Protein AF-A0A7W0TAH2-F1 (afdb_monomer_lite)

Secondary structure (DSSP, 8-state):
--------------------------SS------------TTTHHHHHHHHTTS---TT----TTTHHHHHHHHHHHHHHHHHHHHHHHHHHHHHHHHHHHHHHHHHHHHHHHHHHHHHHHHHTT-HHHHHHHHHHHHHH-HHHIIIIITTSHHHHHHHHHS---

Structure (mmCIF, N/CA/C/O backbone):
data_AF-A0A7W0TAH2-F1
#
_entry.id   AF-A0A7W0TAH2-F1
#
loop_
_atom_site.group_PDB
_atom_site.id
_atom_site.type_symbol
_atom_site.label_atom_id
_atom_site.label_alt_id
_atom_site.label_comp_id
_atom_site.label_asym_id
_atom_site.label_entity_id
_atom_site.label_seq_id
_atom_site.pdbx_PDB_ins_code
_atom_site.Cartn_x
_atom_site.Cartn_y
_atom_site.Cartn_z
_atom_site.occupancy
_atom_site.B_iso_or_equiv
_atom_site.auth_seq_id
_atom_site.auth_comp_id
_atom_site.auth_asym_id
_atom_site.auth_atom_id
_atom_site.pdbx_PDB_model_num
ATOM 1 N N . MET A 1 1 ? 21.510 -37.192 -72.985 1.00 36.06 1 MET A N 1
ATOM 2 C CA . MET A 1 1 ? 21.650 -37.368 -71.525 1.00 36.06 1 MET A CA 1
ATOM 3 C C . MET A 1 1 ? 21.898 -35.997 -70.910 1.00 36.06 1 MET A C 1
ATOM 5 O O . MET A 1 1 ? 22.943 -35.418 -71.160 1.00 36.06 1 MET A O 1
ATOM 9 N N . ARG A 1 2 ? 20.899 -35.428 -70.225 1.00 38.38 2 ARG A N 1
ATOM 10 C CA . ARG A 1 2 ? 20.990 -34.162 -69.480 1.00 38.38 2 ARG A CA 1
ATOM 11 C C . ARG A 1 2 ? 20.699 -34.494 -68.019 1.00 38.38 2 ARG A C 1
ATOM 13 O O . ARG A 1 2 ? 19.570 -34.849 -67.709 1.00 38.38 2 ARG A O 1
ATOM 20 N N . VAL A 1 3 ? 21.711 -34.421 -67.165 1.00 42.78 3 VAL A N 1
ATOM 21 C CA . VAL A 1 3 ? 21.581 -34.455 -65.703 1.00 42.78 3 VAL A CA 1
ATOM 22 C C . VAL A 1 3 ? 22.603 -33.464 -65.164 1.00 42.78 3 VAL A C 1
ATOM 24 O O . VAL A 1 3 ? 23.759 -33.568 -65.551 1.00 42.78 3 VAL A O 1
ATOM 27 N N . LEU A 1 4 ? 22.136 -32.504 -64.362 1.00 42.22 4 LEU A N 1
ATOM 28 C CA . LEU A 1 4 ? 22.812 -31.666 -63.350 1.00 42.22 4 LEU A CA 1
ATOM 29 C C . LEU A 1 4 ? 21.744 -30.609 -62.974 1.00 42.22 4 LEU A C 1
ATOM 31 O O . LEU A 1 4 ? 21.508 -29.687 -63.745 1.00 42.22 4 LEU A O 1
ATOM 35 N N . ALA A 1 5 ? 20.825 -30.819 -62.026 1.00 41.97 5 ALA A N 1
ATOM 36 C CA . ALA A 1 5 ? 20.950 -31.115 -60.594 1.00 41.97 5 ALA A CA 1
ATOM 37 C C . ALA A 1 5 ? 21.605 -29.973 -59.788 1.00 41.97 5 ALA A C 1
ATOM 39 O O . ALA A 1 5 ? 22.814 -29.788 -59.863 1.00 41.97 5 ALA A O 1
ATOM 40 N N . SER A 1 6 ? 20.766 -29.317 -58.967 1.00 39.59 6 SER A N 1
ATOM 41 C CA . SER A 1 6 ? 21.091 -28.566 -57.736 1.00 39.59 6 SER A CA 1
ATOM 42 C C . SER A 1 6 ? 21.768 -27.191 -57.924 1.00 39.59 6 SER A C 1
ATOM 44 O O . SER A 1 6 ? 22.676 -27.042 -58.720 1.00 39.59 6 SER A O 1
ATOM 46 N N . ALA A 1 7 ? 21.388 -26.111 -57.238 1.00 37.97 7 ALA A N 1
ATOM 47 C CA . ALA A 1 7 ? 20.881 -26.024 -55.876 1.00 37.97 7 ALA A CA 1
ATOM 48 C C . ALA A 1 7 ? 19.839 -24.899 -55.714 1.00 37.97 7 ALA A C 1
ATOM 50 O O . ALA A 1 7 ? 20.091 -23.737 -56.028 1.00 37.97 7 ALA A O 1
ATOM 51 N N . LEU A 1 8 ? 18.681 -25.257 -55.156 1.00 38.66 8 LEU A N 1
ATOM 52 C CA . LEU A 1 8 ? 17.803 -24.330 -54.450 1.00 38.66 8 LEU 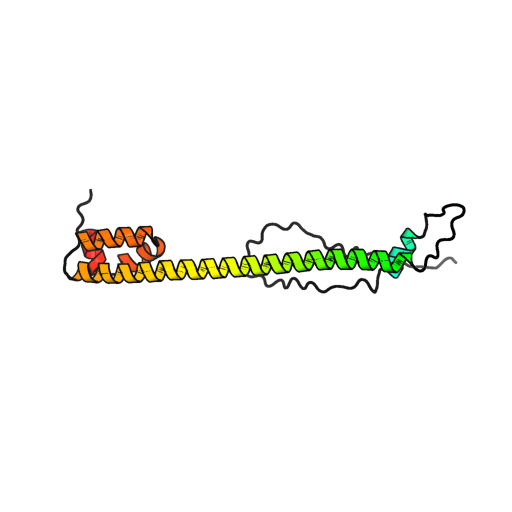A CA 1
ATOM 53 C C . LEU A 1 8 ? 18.524 -23.932 -53.155 1.00 38.66 8 LEU A C 1
ATOM 55 O O . LEU A 1 8 ? 18.552 -24.704 -52.199 1.00 38.66 8 LEU A O 1
ATOM 59 N N . ILE A 1 9 ? 19.126 -22.745 -53.122 1.00 46.72 9 ILE A N 1
ATOM 60 C CA . ILE A 1 9 ? 19.523 -22.122 -51.859 1.00 46.72 9 ILE A CA 1
ATOM 61 C C . ILE A 1 9 ? 18.254 -21.488 -51.303 1.00 46.72 9 ILE A C 1
ATOM 63 O O . ILE A 1 9 ? 17.830 -20.414 -51.728 1.00 46.72 9 ILE A O 1
ATOM 67 N N . ALA A 1 10 ? 17.606 -22.207 -50.390 1.00 40.47 10 ALA A N 1
ATOM 68 C CA . ALA A 1 10 ? 16.589 -21.635 -49.533 1.00 40.47 10 ALA A CA 1
ATOM 69 C C . ALA A 1 10 ? 17.275 -20.579 -48.659 1.00 40.47 10 ALA A C 1
ATOM 71 O O . ALA A 1 10 ? 17.893 -20.902 -47.647 1.00 40.47 10 ALA A O 1
ATOM 72 N N . VAL A 1 11 ? 17.199 -19.313 -49.075 1.00 44.00 11 VAL A N 1
ATOM 73 C CA . VAL A 1 11 ? 17.481 -18.177 -48.200 1.00 44.00 11 VAL A CA 1
ATOM 74 C C . VAL A 1 11 ? 16.353 -18.163 -47.178 1.00 44.00 11 VAL A C 1
ATOM 76 O O . VAL A 1 11 ? 15.308 -17.542 -47.373 1.00 44.00 11 VAL A O 1
ATOM 79 N N . MET A 1 12 ? 16.537 -18.932 -46.107 1.00 40.12 12 MET A N 1
ATOM 80 C CA . MET A 1 12 ? 15.822 -18.721 -44.862 1.00 40.12 12 MET A CA 1
ATOM 81 C C . MET A 1 12 ? 16.205 -17.317 -44.415 1.00 40.12 12 MET A C 1
ATOM 83 O O . MET A 1 12 ? 17.252 -17.096 -43.812 1.00 40.12 12 MET A O 1
ATOM 87 N N . LEU A 1 13 ? 15.363 -16.356 -44.783 1.00 42.31 13 LEU A N 1
ATOM 88 C CA . LEU A 1 13 ? 15.252 -15.075 -44.119 1.00 42.31 13 LEU A CA 1
ATOM 89 C C . LEU A 1 13 ? 15.096 -15.375 -42.627 1.00 42.31 13 LEU A C 1
ATOM 91 O O . LEU A 1 13 ? 13.985 -15.561 -42.135 1.00 42.31 13 LEU A O 1
ATOM 95 N N . GLY A 1 14 ? 16.217 -15.387 -41.907 1.00 41.47 14 GLY A N 1
ATOM 96 C CA . GLY A 1 14 ? 16.287 -15.142 -40.474 1.00 41.47 14 GLY A CA 1
ATOM 97 C C . GLY A 1 14 ? 15.889 -13.696 -40.211 1.00 41.47 14 GLY A C 1
ATOM 98 O O . GLY A 1 14 ? 16.644 -12.911 -39.647 1.00 41.47 14 GLY A O 1
ATOM 99 N N . GLY A 1 15 ? 14.707 -13.307 -40.693 1.00 39.03 15 GLY A N 1
ATOM 100 C CA . GLY A 1 15 ? 14.022 -12.156 -40.177 1.00 39.03 15 GLY A CA 1
ATOM 101 C C . GLY A 1 15 ? 13.831 -12.449 -38.705 1.00 39.03 15 GLY A C 1
ATOM 102 O O . GLY A 1 15 ? 13.175 -13.423 -38.341 1.00 39.03 15 GLY A O 1
ATOM 103 N N . CYS A 1 16 ? 14.384 -11.592 -37.854 1.00 42.59 16 CYS A N 1
ATOM 104 C CA . CYS A 1 16 ? 13.738 -11.311 -36.591 1.00 42.59 16 CYS A CA 1
ATOM 105 C C . CYS A 1 16 ? 12.301 -10.921 -36.941 1.00 42.59 16 CYS A C 1
ATOM 107 O O . CYS A 1 16 ? 12.010 -9.753 -37.210 1.00 42.59 16 CYS A O 1
ATOM 109 N N . SER A 1 17 ? 11.406 -11.906 -37.018 1.00 41.41 17 SER A N 1
ATOM 110 C CA . SER A 1 17 ? 9.985 -11.678 -36.931 1.00 41.41 17 SER A CA 1
ATOM 111 C C . SER A 1 17 ? 9.797 -11.041 -35.570 1.00 41.41 17 SER A C 1
ATOM 113 O O . SER A 1 17 ? 9.680 -11.710 -34.548 1.00 41.41 17 SER A O 1
ATOM 115 N N . VAL A 1 18 ? 9.786 -9.712 -35.571 1.00 47.06 18 VAL A N 1
ATOM 116 C CA . VAL A 1 18 ? 9.129 -8.899 -34.561 1.00 47.06 18 VAL A CA 1
ATOM 117 C C . VAL A 1 18 ? 7.635 -9.190 -34.733 1.00 47.06 18 VAL A C 1
ATOM 119 O O . VAL A 1 18 ? 6.868 -8.370 -35.227 1.00 47.06 18 VAL A O 1
ATOM 122 N N . LEU A 1 19 ? 7.234 -10.426 -34.419 1.00 36.53 19 LEU A N 1
ATOM 123 C CA . LEU A 1 19 ? 5.855 -10.767 -34.133 1.00 36.53 19 LEU A CA 1
ATOM 124 C C . LEU A 1 19 ? 5.453 -9.835 -32.997 1.00 36.53 19 LEU A C 1
ATOM 126 O O . LEU A 1 19 ? 6.155 -9.739 -31.992 1.00 36.53 19 LEU A O 1
ATOM 130 N N . GLY A 1 20 ? 4.401 -9.062 -33.264 1.00 37.53 20 GLY A N 1
ATOM 131 C CA . GLY A 1 20 ? 4.011 -7.867 -32.532 1.00 37.53 20 GLY A CA 1
ATOM 132 C C . GLY A 1 20 ? 4.304 -7.935 -31.040 1.00 37.53 20 GLY A C 1
ATOM 133 O O . GLY A 1 20 ? 3.785 -8.795 -30.331 1.00 37.53 20 GLY A O 1
ATOM 134 N N . VAL A 1 21 ? 5.093 -6.967 -30.573 1.00 39.75 21 VAL A N 1
ATOM 135 C CA . VAL A 1 21 ? 5.231 -6.648 -29.154 1.00 39.75 21 VAL A CA 1
ATOM 136 C C . VAL A 1 21 ? 3.869 -6.140 -28.683 1.00 39.75 21 VAL A C 1
ATOM 138 O O . VAL A 1 21 ? 3.594 -4.943 -28.648 1.00 39.75 21 VAL A O 1
ATOM 141 N N . ARG A 1 22 ? 2.966 -7.070 -28.369 1.00 39.16 22 ARG A N 1
ATOM 142 C CA . ARG A 1 22 ? 1.923 -6.816 -27.384 1.00 39.16 22 ARG A CA 1
ATOM 143 C C . ARG A 1 22 ? 2.642 -6.605 -26.053 1.00 39.16 22 ARG A C 1
ATOM 145 O O . ARG A 1 22 ? 3.581 -7.353 -25.772 1.00 39.16 22 ARG A O 1
ATOM 152 N N . PRO A 1 23 ? 2.240 -5.606 -25.250 1.00 39.28 23 PRO A N 1
ATOM 153 C CA . PRO A 1 23 ? 2.815 -5.422 -23.928 1.00 39.28 23 PRO A CA 1
ATOM 154 C C . PRO A 1 23 ? 2.691 -6.753 -23.176 1.00 39.28 23 PRO A C 1
ATOM 156 O O . PRO A 1 23 ? 1.588 -7.311 -23.119 1.00 39.28 23 PRO A O 1
ATOM 159 N N . PRO A 1 24 ? 3.804 -7.316 -22.684 1.00 45.31 24 PRO A N 1
ATOM 160 C CA . PRO A 1 24 ? 3.767 -8.604 -22.029 1.00 45.31 24 PRO A CA 1
ATOM 161 C C . PRO A 1 24 ? 2.942 -8.474 -20.749 1.00 45.31 24 PRO A C 1
ATOM 163 O O . PRO A 1 24 ? 3.334 -7.810 -19.793 1.00 45.31 24 PRO A O 1
ATOM 166 N N . GLN A 1 25 ? 1.799 -9.155 -20.726 1.00 41.28 25 GLN A N 1
ATOM 167 C CA . GLN A 1 25 ? 1.248 -9.706 -19.494 1.00 41.28 25 GLN A CA 1
ATOM 168 C C . GLN A 1 25 ? 2.243 -10.781 -19.029 1.00 41.28 25 GLN A C 1
ATOM 170 O O . GLN A 1 25 ? 2.103 -11.962 -19.337 1.00 41.28 25 GLN A O 1
ATOM 175 N N . LEU A 1 26 ? 3.327 -10.327 -18.395 1.00 46.81 26 LEU A N 1
ATOM 176 C CA . LEU A 1 26 ? 4.393 -11.140 -17.819 1.00 46.81 26 LEU A CA 1
ATOM 177 C C . LEU A 1 26 ? 3.826 -11.904 -16.622 1.00 46.81 26 LEU A C 1
ATOM 179 O O . LEU A 1 26 ? 3.844 -11.434 -15.487 1.00 46.81 26 LEU A O 1
ATOM 183 N N . ARG A 1 27 ? 3.324 -13.106 -16.891 1.00 43.75 27 ARG A N 1
ATOM 184 C CA . ARG A 1 27 ? 3.204 -14.157 -15.887 1.00 43.75 27 ARG A CA 1
ATOM 185 C C . ARG A 1 27 ? 3.953 -15.381 -16.418 1.00 43.75 27 ARG A C 1
ATOM 187 O O . ARG A 1 27 ? 3.460 -16.086 -17.286 1.00 43.75 27 ARG A O 1
ATOM 194 N N . ASP A 1 28 ? 5.170 -15.558 -15.908 1.00 51.59 28 ASP A N 1
ATOM 195 C CA . ASP A 1 28 ? 5.928 -16.818 -15.873 1.00 51.59 28 ASP A CA 1
ATOM 196 C C . ASP A 1 28 ? 6.481 -17.459 -17.160 1.00 51.59 28 ASP A C 1
ATOM 198 O O . ASP A 1 28 ? 6.578 -18.681 -17.251 1.00 51.59 28 ASP A O 1
ATOM 202 N N . SER A 1 29 ? 7.014 -16.689 -18.110 1.00 42.94 29 SER A N 1
ATOM 203 C CA . SER A 1 29 ? 7.925 -17.271 -19.111 1.00 42.94 29 SER A CA 1
ATOM 204 C C . SER A 1 29 ? 9.280 -16.568 -19.115 1.00 42.94 29 SER A C 1
ATOM 206 O O . SER A 1 29 ? 9.428 -15.479 -19.666 1.00 42.94 29 SER A O 1
ATOM 208 N N . ARG A 1 30 ? 10.282 -17.227 -18.512 1.00 45.84 30 ARG A N 1
ATOM 209 C CA . ARG A 1 30 ? 11.722 -16.998 -18.729 1.00 45.84 30 ARG A CA 1
ATOM 210 C C . ARG A 1 30 ? 12.086 -17.286 -20.195 1.00 45.84 30 ARG A C 1
ATOM 212 O O . ARG A 1 30 ? 12.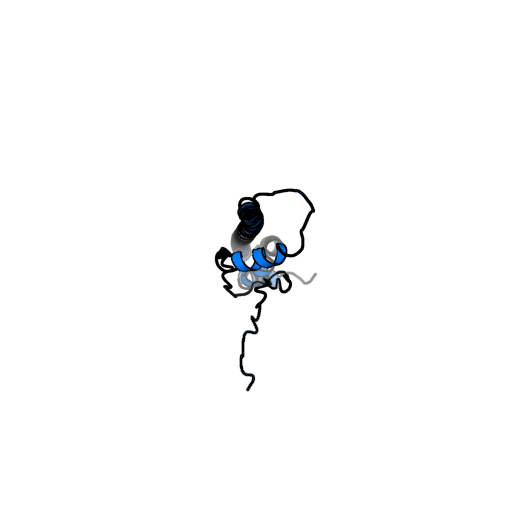793 -18.240 -20.490 1.00 45.84 30 ARG A O 1
ATOM 219 N N . THR A 1 31 ? 11.588 -16.495 -21.134 1.00 48.56 31 THR A N 1
ATOM 220 C CA . THR A 1 31 ? 12.248 -16.365 -22.432 1.00 48.56 31 THR A CA 1
ATOM 221 C C . THR A 1 31 ? 13.386 -15.387 -22.218 1.00 48.56 31 THR A C 1
ATOM 223 O O . THR A 1 31 ? 13.188 -14.173 -22.198 1.00 48.56 31 THR A O 1
ATOM 226 N N . GLU A 1 32 ? 14.553 -15.952 -21.937 1.00 47.41 32 GLU A N 1
ATOM 227 C CA . GLU A 1 32 ? 15.847 -15.294 -22.006 1.00 47.41 32 GLU A CA 1
ATOM 228 C C . GLU A 1 32 ? 15.941 -14.667 -23.404 1.00 47.41 32 GLU A C 1
ATOM 230 O O . GLU A 1 32 ? 16.121 -15.356 -24.404 1.00 47.41 32 GLU A O 1
ATOM 235 N N . LEU A 1 33 ? 15.663 -13.361 -23.507 1.00 51.50 33 LEU A N 1
ATOM 236 C CA . LEU A 1 33 ? 16.059 -12.595 -24.682 1.00 51.50 33 LEU A CA 1
ATOM 237 C C . LEU A 1 33 ? 17.577 -12.479 -24.590 1.00 51.50 33 LEU A C 1
ATOM 239 O O . LEU A 1 33 ? 18.102 -11.461 -24.135 1.00 51.50 33 LEU A O 1
ATOM 243 N N . ASP A 1 34 ? 18.267 -13.549 -24.971 1.00 47.12 34 ASP A N 1
ATOM 244 C CA . ASP A 1 34 ? 19.678 -13.458 -25.276 1.00 47.12 34 ASP A CA 1
ATOM 245 C C . ASP A 1 34 ? 19.786 -12.524 -26.471 1.00 47.12 34 ASP A C 1
ATOM 247 O O . ASP A 1 34 ? 19.392 -12.830 -27.599 1.00 47.12 34 ASP A O 1
ATOM 251 N N . CYS A 1 35 ? 20.307 -11.328 -26.208 1.00 56.06 35 CYS A N 1
ATOM 252 C CA . CYS A 1 35 ? 20.910 -10.508 -27.242 1.00 56.06 35 CYS A CA 1
ATOM 253 C C . CYS A 1 35 ? 22.245 -11.150 -27.623 1.00 56.06 35 CYS A C 1
ATOM 255 O O . CYS A 1 35 ? 23.284 -10.493 -27.566 1.00 56.06 35 CYS A O 1
ATOM 257 N N . ASP A 1 36 ? 22.213 -12.429 -27.996 1.00 50.59 36 ASP A N 1
ATOM 258 C CA . ASP A 1 36 ? 23.310 -13.054 -28.693 1.00 50.59 36 ASP A CA 1
ATOM 259 C C . ASP A 1 36 ? 23.481 -12.236 -29.961 1.00 50.59 36 ASP A C 1
ATOM 261 O O . ASP A 1 36 ? 22.641 -12.216 -30.869 1.00 50.59 36 ASP A O 1
ATOM 265 N N . ILE A 1 37 ? 24.561 -11.461 -29.975 1.00 47.81 37 ILE A N 1
ATOM 266 C CA . ILE A 1 37 ? 25.053 -10.821 -31.174 1.00 47.81 37 ILE A CA 1
ATOM 267 C C . ILE A 1 37 ? 25.475 -11.989 -32.056 1.00 47.81 37 ILE A C 1
ATOM 269 O O . ILE A 1 37 ? 26.630 -12.411 -32.044 1.00 47.81 37 ILE A O 1
ATOM 273 N N . VAL A 1 38 ? 24.528 -12.527 -32.823 1.00 46.12 38 VAL A N 1
ATOM 274 C CA . VAL A 1 38 ? 24.837 -13.302 -34.012 1.00 46.12 38 VAL A CA 1
ATOM 275 C C . VAL A 1 38 ? 25.524 -12.304 -34.929 1.00 46.12 38 VAL A C 1
ATOM 277 O O . VAL A 1 38 ? 24.892 -11.595 -35.710 1.00 46.12 38 VAL A O 1
ATOM 280 N N . LEU A 1 39 ? 26.838 -12.164 -34.750 1.00 44.88 39 LEU A N 1
ATOM 281 C CA . LEU A 1 39 ? 27.706 -11.537 -35.721 1.00 44.88 39 LEU A CA 1
ATOM 282 C C . LEU A 1 39 ? 27.384 -12.252 -37.036 1.00 44.88 39 LEU A C 1
ATOM 284 O O . LEU A 1 39 ? 27.564 -13.471 -37.110 1.00 44.88 39 LEU A O 1
ATOM 288 N N . PRO A 1 40 ? 26.897 -11.554 -38.072 1.00 46.00 40 PRO A N 1
ATOM 289 C CA . PRO A 1 40 ? 26.679 -12.165 -39.369 1.00 46.00 40 PRO A CA 1
ATOM 290 C C . PRO A 1 40 ? 28.046 -12.349 -40.040 1.00 46.00 40 PRO A C 1
ATOM 292 O O . PRO A 1 40 ? 28.346 -11.720 -41.052 1.00 46.00 40 PRO A O 1
ATOM 295 N N . ILE A 1 41 ? 28.918 -13.174 -39.451 1.00 48.09 41 ILE A N 1
ATOM 296 C CA . ILE A 1 41 ? 30.200 -13.549 -40.055 1.00 48.09 41 ILE A CA 1
ATOM 297 C C . ILE A 1 41 ? 29.950 -14.552 -41.192 1.00 48.09 41 ILE A C 1
ATOM 299 O O . ILE A 1 41 ? 30.759 -14.647 -42.106 1.00 48.09 41 ILE A O 1
ATOM 303 N N . ALA A 1 42 ? 28.812 -15.261 -41.184 1.00 43.34 42 ALA A N 1
ATOM 304 C CA . ALA A 1 42 ? 28.522 -16.303 -42.169 1.00 43.34 42 ALA A CA 1
ATOM 305 C C . ALA A 1 42 ? 27.790 -15.816 -43.440 1.00 43.34 42 ALA A C 1
ATOM 307 O O . ALA A 1 42 ? 28.055 -16.360 -44.506 1.00 43.34 42 ALA A O 1
ATOM 308 N N . ASP A 1 43 ? 26.953 -14.767 -43.380 1.00 44.38 43 ASP A N 1
ATOM 309 C CA . ASP A 1 43 ? 26.097 -14.378 -44.527 1.00 44.38 43 ASP A CA 1
ATOM 310 C C . ASP A 1 43 ? 26.410 -13.012 -45.161 1.00 44.38 43 ASP A C 1
ATOM 312 O O . ASP A 1 43 ? 25.854 -12.656 -46.205 1.00 44.38 43 ASP A O 1
ATOM 316 N N . THR A 1 44 ? 27.346 -12.237 -44.605 1.00 48.66 44 THR A N 1
ATOM 317 C CA . THR A 1 44 ? 27.746 -10.956 -45.219 1.00 48.66 44 THR A CA 1
ATOM 318 C C . THR A 1 44 ? 28.542 -11.136 -46.513 1.00 48.66 44 THR A C 1
ATOM 320 O O . THR A 1 44 ? 28.466 -10.271 -47.382 1.00 48.66 44 THR A O 1
ATOM 323 N N . LEU A 1 45 ? 29.216 -12.272 -46.727 1.00 47.78 45 LEU A N 1
ATOM 324 C CA . LEU A 1 45 ? 29.860 -12.556 -48.018 1.00 47.78 45 LEU A CA 1
ATOM 325 C C . LEU A 1 45 ? 28.839 -12.835 -49.137 1.00 47.78 45 LEU A C 1
ATOM 327 O O . LEU A 1 45 ? 29.085 -12.473 -50.286 1.00 47.78 45 LEU A O 1
ATOM 331 N N . ALA A 1 46 ? 27.671 -13.402 -48.813 1.00 46.38 46 ALA A N 1
ATOM 332 C CA . ALA A 1 46 ? 26.620 -13.673 -49.795 1.00 46.38 46 ALA A CA 1
ATOM 333 C C . ALA A 1 46 ? 25.747 -12.435 -50.089 1.00 46.38 46 ALA A C 1
ATOM 335 O O . ALA A 1 46 ? 25.390 -12.192 -51.242 1.00 46.38 46 ALA A O 1
ATOM 336 N N . GLY A 1 47 ? 25.447 -11.607 -49.078 1.00 42.00 47 GLY A N 1
ATOM 337 C CA . GLY A 1 47 ? 24.652 -10.382 -49.256 1.00 42.00 47 GLY A CA 1
ATOM 338 C C . GLY A 1 47 ? 25.378 -9.269 -50.023 1.00 42.00 47 GLY A C 1
ATOM 339 O O . GLY A 1 47 ? 24.768 -8.547 -50.812 1.00 42.00 47 GLY A O 1
ATOM 340 N N . VAL A 1 48 ? 26.698 -9.162 -49.863 1.00 47.31 48 VAL A N 1
ATOM 341 C CA . VAL A 1 48 ? 27.519 -8.177 -50.588 1.00 47.31 48 VAL A CA 1
ATOM 342 C C . VAL A 1 48 ? 27.667 -8.546 -52.070 1.00 47.31 48 VAL A C 1
ATOM 344 O O . VAL A 1 48 ? 27.714 -7.662 -52.925 1.00 47.31 48 VAL A O 1
ATOM 347 N N . ALA A 1 49 ? 27.641 -9.839 -52.404 1.00 44.84 49 ALA A N 1
ATOM 348 C CA . ALA A 1 49 ? 27.681 -10.301 -53.791 1.00 44.84 49 ALA A CA 1
ATOM 349 C C . ALA A 1 49 ? 26.411 -9.945 -54.595 1.00 44.84 49 ALA A C 1
ATOM 351 O O . ALA A 1 49 ? 26.468 -9.872 -55.823 1.00 44.84 49 ALA A O 1
ATOM 352 N N . LEU A 1 50 ? 25.276 -9.685 -53.932 1.00 43.47 50 LEU A N 1
ATOM 353 C CA . LEU A 1 50 ? 24.006 -9.347 -54.590 1.00 43.47 50 LEU A CA 1
ATOM 354 C C . LEU A 1 50 ? 23.788 -7.840 -54.794 1.00 43.47 50 LEU A C 1
ATOM 356 O O . LEU A 1 50 ? 23.102 -7.464 -55.739 1.00 43.47 50 LEU A O 1
ATOM 360 N N . LEU A 1 51 ? 24.419 -6.974 -53.994 1.00 45.03 51 LEU A N 1
ATOM 361 C CA . LEU A 1 51 ? 24.412 -5.519 -54.233 1.00 45.03 51 LEU A CA 1
ATOM 362 C C . LEU A 1 51 ? 25.521 -5.059 -55.194 1.00 45.03 51 LEU A C 1
ATOM 364 O O . LEU A 1 51 ? 25.446 -3.964 -55.743 1.00 45.03 51 LEU A O 1
ATOM 368 N N . GLY A 1 52 ? 26.522 -5.903 -55.457 1.00 42.38 52 GLY A N 1
ATOM 369 C CA . GLY A 1 52 ? 27.594 -5.616 -56.414 1.00 42.38 52 GLY A CA 1
ATOM 370 C C . GLY A 1 52 ? 27.218 -5.787 -57.890 1.00 42.38 52 GLY A C 1
ATOM 371 O O . GLY A 1 52 ? 28.087 -5.615 -58.742 1.00 42.38 52 GLY A O 1
ATOM 372 N N . ARG A 1 53 ? 25.970 -6.155 -58.223 1.00 46.31 53 ARG A N 1
ATOM 373 C CA . ARG A 1 53 ? 25.624 -6.555 -59.597 1.00 46.31 53 ARG A CA 1
ATOM 374 C C . ARG A 1 53 ? 24.962 -5.479 -60.465 1.00 46.31 53 ARG A C 1
ATOM 376 O O . ARG A 1 53 ? 24.877 -5.700 -61.667 1.00 46.31 53 ARG A O 1
ATOM 383 N N . GLU A 1 54 ? 24.577 -4.315 -59.925 1.00 46.91 54 GLU A N 1
ATOM 384 C CA . GLU A 1 54 ? 23.882 -3.277 -60.725 1.00 46.91 54 GLU A CA 1
ATOM 385 C C . GLU A 1 54 ? 24.377 -1.825 -60.561 1.00 46.91 54 GLU A C 1
ATOM 387 O O . GLU A 1 54 ? 23.769 -0.907 -61.103 1.00 46.91 54 GLU A O 1
ATOM 392 N N . ALA A 1 55 ? 25.520 -1.578 -59.916 1.00 43.03 55 ALA A N 1
ATOM 393 C CA . ALA A 1 55 ? 26.138 -0.245 -59.898 1.00 43.03 55 ALA A CA 1
ATOM 394 C C . ALA A 1 55 ? 27.332 -0.161 -60.866 1.00 43.03 55 ALA A C 1
ATOM 396 O O . ALA A 1 55 ? 28.462 0.103 -60.464 1.00 43.03 55 ALA A O 1
ATOM 397 N N . VAL A 1 56 ? 27.092 -0.392 -62.161 1.00 43.88 56 VAL A N 1
ATOM 398 C CA . VAL A 1 56 ? 28.058 -0.026 -63.212 1.00 43.88 56 VAL A CA 1
ATOM 399 C C . VAL A 1 56 ? 27.861 1.457 -63.521 1.00 43.88 56 VAL A C 1
ATOM 401 O O . VAL A 1 56 ? 27.118 1.836 -64.422 1.00 43.88 56 VAL A O 1
ATOM 404 N N . LEU A 1 57 ? 28.511 2.315 -62.736 1.00 46.84 57 LEU A N 1
ATOM 405 C CA . LEU A 1 57 ? 28.770 3.693 -63.145 1.00 46.84 57 LEU A CA 1
ATOM 406 C C . LEU A 1 57 ? 29.865 3.665 -64.225 1.00 46.84 57 LEU A C 1
ATOM 408 O O . LEU A 1 57 ? 30.929 3.083 -63.990 1.00 46.84 57 LEU A O 1
ATOM 412 N N . PRO A 1 58 ? 29.657 4.276 -65.401 1.00 43.88 58 PRO A N 1
ATOM 413 C CA . PRO A 1 58 ? 30.711 4.381 -66.394 1.00 43.88 58 PRO A CA 1
ATOM 414 C C . PRO A 1 58 ? 31.759 5.391 -65.898 1.00 43.88 58 PRO A C 1
ATOM 416 O O . PRO A 1 58 ? 31.534 6.596 -65.937 1.00 43.88 58 PRO A O 1
ATOM 419 N N . GLY A 1 59 ? 32.908 4.896 -65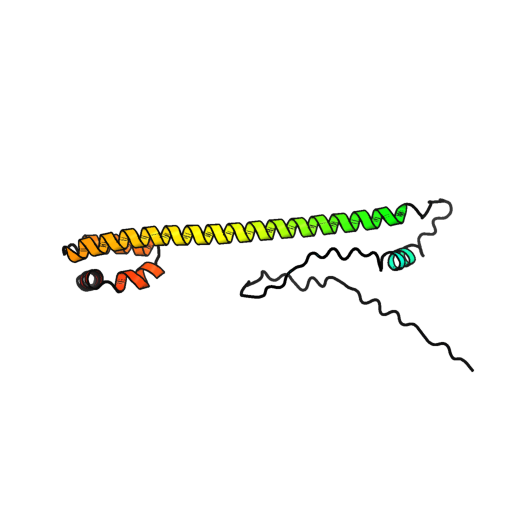.425 1.00 51.41 59 GLY A N 1
ATOM 420 C CA . GLY A 1 59 ? 34.133 5.701 -65.314 1.00 51.41 59 GLY A CA 1
ATOM 421 C C . GLY A 1 59 ? 34.584 6.162 -63.922 1.00 51.41 59 GLY A C 1
ATOM 422 O O . GLY A 1 59 ? 35.275 7.172 -63.840 1.00 51.41 59 GLY A O 1
ATOM 423 N N . GLY A 1 60 ? 34.260 5.450 -62.838 1.00 51.81 60 GLY A N 1
ATOM 424 C CA . GLY A 1 60 ? 34.798 5.749 -61.501 1.00 51.81 60 GLY A CA 1
ATOM 425 C C . GLY A 1 60 ? 35.338 4.501 -60.812 1.00 51.81 60 GLY A C 1
ATOM 426 O O . GLY A 1 60 ? 34.567 3.693 -60.305 1.00 51.81 60 GLY A O 1
ATOM 427 N N . GLN A 1 61 ? 36.659 4.337 -60.806 1.00 48.97 61 GLN A N 1
ATOM 428 C CA . GLN A 1 61 ? 37.369 3.253 -60.131 1.00 48.97 61 GLN A CA 1
ATOM 429 C C . GLN A 1 61 ? 37.281 3.460 -58.611 1.00 48.97 61 GLN A C 1
ATOM 431 O O . GLN A 1 61 ? 38.081 4.176 -58.019 1.00 48.97 61 GLN A O 1
ATOM 436 N N . LEU A 1 62 ? 36.249 2.893 -57.990 1.00 49.44 62 LEU A N 1
ATOM 437 C CA . LEU A 1 62 ? 36.141 2.783 -56.538 1.00 49.44 62 LEU A CA 1
ATOM 438 C C . LEU A 1 62 ? 36.733 1.436 -56.130 1.00 49.44 62 LEU A C 1
ATOM 440 O O . LEU A 1 62 ? 36.224 0.391 -56.529 1.00 49.44 62 LEU A O 1
ATOM 444 N N . ASP A 1 63 ? 37.808 1.474 -55.344 1.00 47.78 63 ASP A N 1
ATOM 445 C CA . ASP A 1 63 ? 38.410 0.295 -54.727 1.00 47.78 63 ASP A CA 1
ATOM 446 C C . ASP A 1 63 ? 37.385 -0.389 -53.806 1.00 47.78 63 ASP A C 1
ATOM 448 O O . ASP A 1 63 ? 37.143 0.008 -52.662 1.00 47.78 63 ASP A O 1
ATOM 452 N N . SER A 1 64 ? 36.753 -1.437 -54.333 1.00 53.75 64 SER A N 1
ATOM 453 C CA . SER A 1 64 ? 35.636 -2.181 -53.734 1.00 53.75 64 SER A CA 1
ATOM 454 C C . SER A 1 64 ? 35.956 -2.862 -52.395 1.00 53.75 64 SER A C 1
ATOM 456 O O . SER A 1 64 ? 35.062 -3.417 -51.758 1.00 53.75 64 SER A O 1
ATOM 458 N N . SER A 1 65 ? 37.213 -2.834 -51.943 1.00 52.47 65 SER A N 1
ATOM 459 C CA . SER A 1 65 ? 37.668 -3.444 -50.689 1.00 52.47 65 SER A CA 1
ATOM 460 C C . SER A 1 65 ? 37.332 -2.616 -49.441 1.00 52.47 65 SER A C 1
ATOM 462 O O . SER A 1 65 ? 37.262 -3.176 -48.348 1.00 52.47 65 SER A O 1
ATOM 464 N N . ALA A 1 66 ? 37.066 -1.310 -49.577 1.00 51.00 66 ALA A N 1
ATOM 465 C CA . ALA A 1 66 ? 36.815 -0.419 -48.438 1.00 51.00 66 ALA A CA 1
ATOM 466 C C . ALA A 1 66 ? 35.323 -0.215 -48.090 1.00 51.00 66 ALA A C 1
ATOM 468 O O . ALA A 1 66 ? 35.002 0.189 -46.973 1.00 51.00 66 ALA A O 1
ATOM 469 N N . ALA A 1 67 ? 34.392 -0.507 -49.008 1.00 50.56 67 ALA A N 1
ATOM 470 C CA . ALA A 1 67 ? 32.959 -0.231 -48.816 1.00 50.56 67 ALA A CA 1
ATOM 471 C C . ALA A 1 67 ? 32.228 -1.280 -47.951 1.00 50.56 67 ALA A C 1
ATOM 473 O O . ALA A 1 67 ? 31.269 -0.968 -47.245 1.00 50.56 67 ALA A O 1
ATOM 474 N N . ILE A 1 68 ? 32.703 -2.525 -47.973 1.00 54.22 68 ILE A N 1
ATOM 475 C CA . ILE A 1 68 ? 32.113 -3.669 -47.264 1.00 54.22 68 ILE A CA 1
ATOM 476 C C . ILE A 1 68 ? 32.237 -3.568 -45.726 1.00 54.22 68 ILE A C 1
ATOM 478 O O . ILE A 1 68 ? 31.230 -3.783 -45.045 1.00 54.22 68 ILE A O 1
ATOM 482 N N . PRO A 1 69 ? 33.400 -3.212 -45.134 1.00 55.78 69 PRO A N 1
ATOM 483 C CA . PRO A 1 69 ? 33.532 -3.143 -43.674 1.00 55.78 69 PRO A CA 1
ATOM 484 C C . PRO A 1 69 ? 32.728 -2.002 -43.030 1.00 55.78 69 PRO A C 1
ATOM 486 O O . PRO A 1 69 ? 32.365 -2.090 -41.858 1.00 55.78 69 PRO A O 1
ATOM 489 N N . LEU A 1 70 ? 32.409 -0.936 -43.774 1.00 54.75 70 LEU A N 1
ATOM 490 C CA . LEU A 1 70 ? 31.647 0.197 -43.239 1.00 54.75 70 LEU A CA 1
ATOM 491 C C . LEU A 1 70 ? 30.160 -0.139 -43.047 1.00 54.75 70 LEU A C 1
ATOM 493 O O . LEU A 1 70 ? 29.569 0.248 -42.038 1.00 54.75 70 LEU A O 1
ATOM 497 N N . ALA A 1 71 ? 29.554 -0.898 -43.964 1.00 56.75 71 ALA A N 1
ATOM 498 C CA . ALA A 1 71 ? 28.142 -1.273 -43.867 1.00 56.75 71 ALA A CA 1
ATOM 499 C C . ALA A 1 71 ? 27.864 -2.228 -42.688 1.00 56.75 71 ALA A C 1
ATOM 501 O O . ALA A 1 71 ? 26.875 -2.053 -41.969 1.00 56.75 71 ALA A O 1
ATOM 502 N N . SER A 1 72 ? 28.753 -3.199 -42.442 1.00 63.16 72 SER A N 1
ATOM 503 C CA . SER A 1 72 ? 28.627 -4.128 -41.310 1.00 63.16 72 SER A CA 1
ATOM 504 C C . SER A 1 72 ? 28.819 -3.425 -39.962 1.00 63.16 72 SER A C 1
ATOM 506 O O . SER A 1 72 ? 28.065 -3.691 -39.022 1.00 63.16 72 SER A O 1
ATOM 508 N N . ALA A 1 73 ? 29.747 -2.465 -39.880 1.00 61.53 73 ALA A N 1
ATOM 509 C CA . ALA A 1 73 ? 29.958 -1.652 -38.685 1.00 61.53 73 ALA A CA 1
ATOM 510 C C . ALA A 1 73 ? 28.730 -0.788 -38.333 1.00 61.53 73 ALA A C 1
ATOM 512 O O . ALA A 1 73 ? 28.337 -0.725 -37.166 1.00 61.53 73 ALA A O 1
ATOM 513 N N . ILE A 1 74 ? 28.078 -0.166 -39.327 1.00 66.88 74 ILE A N 1
ATOM 514 C CA . ILE A 1 74 ? 26.871 0.655 -39.109 1.00 66.88 74 ILE A CA 1
ATOM 515 C C . ILE A 1 74 ? 25.709 -0.204 -38.592 1.00 66.88 74 ILE A C 1
ATOM 517 O O . ILE A 1 74 ? 25.044 0.178 -37.624 1.00 66.88 74 ILE A O 1
ATOM 521 N N . TYR A 1 75 ? 25.479 -1.375 -39.195 1.00 71.94 75 TYR A N 1
ATOM 522 C CA . TYR A 1 75 ? 24.400 -2.271 -38.774 1.00 71.94 75 TYR A CA 1
ATOM 523 C C . TYR A 1 75 ? 24.647 -2.849 -37.373 1.00 71.94 75 TYR A C 1
ATOM 525 O O . TYR A 1 75 ? 23.749 -2.822 -36.527 1.00 71.94 75 TYR A O 1
ATOM 533 N N . GLY A 1 76 ? 25.881 -3.284 -37.089 1.00 70.06 76 GLY A N 1
ATOM 534 C CA . GLY A 1 76 ? 26.277 -3.766 -35.764 1.00 70.06 76 GLY A CA 1
ATOM 535 C C . GLY A 1 76 ? 26.085 -2.706 -34.677 1.00 70.06 76 GLY A C 1
ATOM 536 O O . GLY A 1 76 ? 25.534 -2.992 -33.615 1.00 70.06 76 GLY A O 1
ATOM 537 N N . PHE A 1 77 ? 26.444 -1.452 -34.961 1.00 74.31 77 PHE A N 1
ATOM 538 C CA . PHE A 1 77 ? 26.275 -0.353 -34.011 1.00 74.31 77 PHE A CA 1
ATOM 539 C C . PHE A 1 77 ? 24.805 0.026 -33.775 1.00 74.31 77 PHE A C 1
ATOM 541 O O . PHE A 1 77 ? 24.412 0.303 -32.637 1.00 74.31 77 PHE A O 1
ATOM 548 N N . ALA A 1 78 ? 23.968 0.013 -34.818 1.00 73.69 78 ALA A N 1
ATOM 549 C CA . ALA A 1 78 ? 22.530 0.249 -34.684 1.00 73.69 78 ALA A CA 1
ATOM 550 C C . ALA A 1 78 ? 21.849 -0.845 -33.844 1.00 73.69 78 ALA A C 1
ATOM 552 O O . ALA A 1 78 ? 21.045 -0.530 -32.961 1.00 73.69 78 ALA A O 1
ATOM 553 N N . MET A 1 79 ? 22.217 -2.112 -34.068 1.00 75.25 79 MET A N 1
ATOM 554 C CA . MET A 1 79 ? 21.735 -3.245 -33.274 1.00 75.25 79 MET A CA 1
ATOM 555 C C . MET A 1 79 ? 22.207 -3.155 -31.821 1.00 75.25 79 MET A C 1
ATOM 557 O O . MET A 1 79 ? 21.373 -3.219 -30.922 1.00 75.25 79 MET A O 1
ATOM 561 N N . TYR A 1 80 ? 23.491 -2.875 -31.569 1.00 79.62 80 TYR A N 1
ATOM 562 C CA . TYR A 1 80 ? 24.015 -2.664 -30.214 1.00 79.62 80 TYR A CA 1
ATOM 563 C C . TYR A 1 80 ? 23.265 -1.553 -29.464 1.00 79.62 80 TYR A C 1
ATOM 565 O O . TYR A 1 80 ? 22.837 -1.742 -28.325 1.00 79.62 80 TYR A O 1
ATOM 573 N N . ARG A 1 81 ? 23.028 -0.401 -30.111 1.00 81.25 81 ARG A N 1
ATOM 574 C CA . ARG A 1 81 ? 22.240 0.694 -29.516 1.00 81.25 81 ARG A CA 1
ATOM 575 C C . ARG A 1 81 ? 20.811 0.272 -29.185 1.00 81.25 81 ARG A C 1
ATOM 577 O O . ARG A 1 81 ? 20.258 0.743 -28.191 1.00 81.25 81 ARG A O 1
ATOM 584 N N . ARG A 1 82 ? 20.203 -0.585 -30.008 1.00 81.06 82 ARG A N 1
ATOM 585 C CA . ARG A 1 82 ? 18.859 -1.115 -29.759 1.00 81.06 82 ARG A CA 1
ATOM 586 C C . ARG A 1 82 ? 18.853 -2.073 -28.571 1.00 81.06 82 ARG A C 1
ATOM 588 O O . ARG A 1 82 ? 18.009 -1.901 -27.699 1.00 81.06 82 ARG A O 1
ATOM 595 N N . CYS A 1 83 ? 19.801 -3.006 -28.505 1.00 83.94 83 CYS A N 1
ATOM 596 C CA . CYS A 1 83 ? 19.931 -3.942 -27.387 1.00 83.94 83 CYS A CA 1
ATOM 597 C C . CYS A 1 83 ? 20.169 -3.198 -26.069 1.00 83.94 83 CYS A C 1
ATOM 599 O O . CYS A 1 83 ? 19.408 -3.374 -25.123 1.00 83.94 83 CYS A O 1
ATOM 601 N N . ARG A 1 84 ? 21.119 -2.255 -26.048 1.00 86.62 84 ARG A N 1
ATOM 602 C CA . ARG A 1 84 ? 21.408 -1.436 -24.862 1.00 86.62 84 ARG A CA 1
ATOM 603 C C . ARG A 1 84 ? 20.198 -0.623 -24.386 1.00 86.62 84 ARG A C 1
ATOM 605 O O . ARG A 1 84 ? 19.997 -0.438 -23.193 1.00 86.62 84 ARG A O 1
ATOM 612 N N . ARG A 1 85 ? 19.356 -0.141 -25.309 1.00 88.75 85 ARG A N 1
ATOM 613 C CA . ARG A 1 85 ? 18.100 0.542 -24.950 1.00 88.75 85 ARG A CA 1
ATOM 614 C C . ARG A 1 85 ? 17.105 -0.409 -24.278 1.00 88.75 85 ARG A C 1
ATOM 616 O O . ARG A 1 85 ? 16.427 0.005 -23.346 1.00 88.75 85 ARG A O 1
ATOM 623 N N . LEU A 1 86 ? 16.986 -1.646 -24.759 1.00 86.75 86 LEU A N 1
ATOM 624 C CA . LEU A 1 86 ? 16.085 -2.641 -24.171 1.00 86.75 86 LEU A CA 1
ATOM 625 C C . LEU A 1 86 ? 16.548 -3.077 -22.777 1.00 86.75 86 LEU A C 1
ATOM 627 O O . LEU A 1 86 ? 15.709 -3.261 -21.898 1.00 86.75 86 LEU A O 1
ATOM 631 N N . GLU A 1 87 ? 17.858 -3.192 -22.572 1.00 88.44 87 GLU A N 1
ATOM 632 C CA . GLU A 1 87 ? 18.454 -3.490 -21.268 1.00 88.44 87 GLU A CA 1
ATOM 633 C C . GLU A 1 87 ? 18.106 -2.416 -20.231 1.00 88.44 87 GLU A C 1
ATOM 635 O O . GLU A 1 87 ? 17.531 -2.745 -19.197 1.00 88.44 87 GLU A O 1
ATOM 640 N N . HIS A 1 88 ? 18.307 -1.134 -20.555 1.00 90.69 88 HIS A N 1
ATOM 641 C CA . HIS A 1 88 ? 17.919 -0.038 -19.659 1.00 90.69 88 HIS A CA 1
ATOM 642 C C . HIS A 1 88 ? 16.428 -0.028 -19.340 1.00 90.69 88 HIS A C 1
ATOM 644 O O . HIS A 1 88 ? 16.050 0.143 -18.187 1.00 90.69 88 HIS A O 1
ATOM 650 N N . LEU A 1 89 ? 15.569 -0.282 -20.333 1.00 89.38 89 LEU A N 1
ATOM 651 C CA . LEU A 1 89 ? 14.142 -0.406 -20.055 1.00 89.38 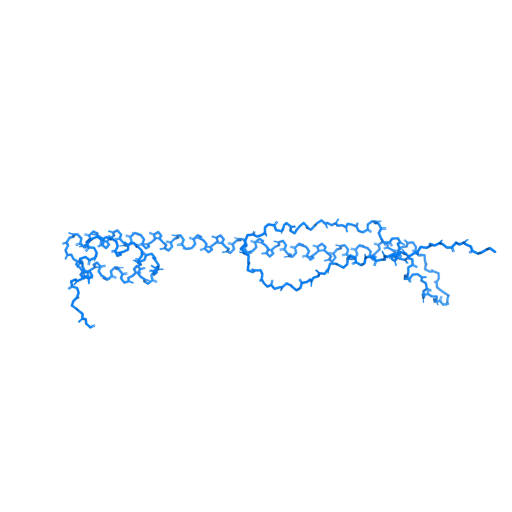89 LEU A CA 1
ATOM 652 C C . LEU A 1 89 ? 13.894 -1.537 -19.050 1.00 89.38 89 LEU A C 1
ATOM 654 O O . LEU A 1 89 ? 13.180 -1.324 -18.079 1.00 89.38 89 LEU A O 1
ATOM 658 N N . ARG A 1 90 ? 14.487 -2.723 -19.237 1.00 91.00 90 ARG A N 1
ATOM 659 C CA . ARG A 1 90 ? 14.330 -3.860 -18.312 1.00 91.00 90 ARG A CA 1
ATOM 660 C C . ARG A 1 90 ? 14.761 -3.510 -16.885 1.00 91.00 90 ARG A C 1
ATOM 662 O O . ARG A 1 90 ? 14.059 -3.885 -15.947 1.00 91.00 90 ARG A O 1
ATOM 669 N N . GLU A 1 91 ? 15.878 -2.805 -16.728 1.00 92.62 91 GLU A N 1
ATOM 670 C CA . GLU A 1 91 ? 16.343 -2.299 -15.433 1.00 92.62 91 GLU A CA 1
ATOM 671 C C . GLU A 1 91 ? 15.331 -1.323 -14.819 1.00 92.62 91 GLU A C 1
ATOM 673 O O . GLU A 1 91 ? 14.953 -1.488 -13.659 1.00 92.62 91 GLU A O 1
ATOM 678 N N . ASP A 1 92 ? 14.820 -0.368 -15.600 1.00 92.25 92 ASP A N 1
ATOM 679 C CA . ASP A 1 92 ? 13.811 0.598 -15.153 1.00 92.25 92 ASP A CA 1
ATOM 680 C C . ASP A 1 92 ? 12.517 -0.095 -14.695 1.00 92.25 92 ASP A C 1
ATOM 682 O O . ASP A 1 92 ? 11.977 0.229 -13.634 1.00 92.25 92 ASP A O 1
ATOM 686 N N . TRP A 1 93 ? 12.040 -1.096 -15.447 1.00 89.06 93 TRP A N 1
ATOM 687 C CA . TRP A 1 93 ? 10.873 -1.906 -15.075 1.00 89.06 93 TRP A CA 1
ATOM 688 C C . TRP A 1 93 ? 11.109 -2.674 -13.769 1.00 89.06 93 TRP A C 1
ATOM 690 O O . TRP A 1 93 ? 10.253 -2.654 -12.883 1.00 89.06 93 TRP A O 1
ATOM 700 N N . ALA A 1 94 ? 12.271 -3.316 -13.618 1.00 92.81 94 ALA A N 1
ATOM 701 C CA . ALA A 1 94 ? 12.620 -4.052 -12.403 1.00 92.81 94 ALA A CA 1
ATOM 702 C C . ALA A 1 94 ? 12.722 -3.121 -11.182 1.00 92.81 94 ALA A C 1
ATOM 704 O O . ALA A 1 94 ? 12.201 -3.440 -10.108 1.00 92.81 94 ALA A O 1
ATOM 705 N N . ASN A 1 95 ? 13.326 -1.944 -11.353 1.00 94.38 95 ASN A N 1
ATOM 706 C CA . ASN A 1 95 ? 13.430 -0.922 -10.314 1.00 94.38 95 ASN A CA 1
ATOM 707 C C . ASN A 1 95 ? 12.050 -0.388 -9.907 1.00 94.38 95 ASN A C 1
ATOM 709 O O . ASN A 1 95 ? 11.762 -0.279 -8.714 1.00 94.38 95 ASN A O 1
ATOM 713 N N . ALA A 1 96 ? 11.166 -0.118 -10.873 1.00 94.38 96 ALA A N 1
ATOM 714 C CA . ALA A 1 96 ? 9.795 0.312 -10.608 1.00 94.38 96 ALA A CA 1
ATOM 715 C C . ALA A 1 96 ? 8.979 -0.765 -9.872 1.00 94.38 96 ALA A C 1
ATOM 717 O O . ALA A 1 96 ? 8.232 -0.454 -8.942 1.00 94.38 96 ALA A O 1
ATOM 718 N N . GLU A 1 97 ? 9.145 -2.041 -10.230 1.00 94.25 97 GLU A N 1
ATOM 719 C CA . GLU A 1 97 ? 8.481 -3.149 -9.540 1.00 94.25 97 GLU A CA 1
ATOM 720 C C . GLU A 1 97 ? 8.977 -3.304 -8.095 1.00 94.25 97 GLU A C 1
ATOM 722 O O . GLU A 1 97 ? 8.175 -3.494 -7.174 1.00 94.25 97 GLU A O 1
ATOM 727 N N . MET A 1 98 ? 10.290 -3.207 -7.877 1.00 93.94 98 MET A N 1
ATOM 728 C CA . MET A 1 98 ? 10.890 -3.226 -6.540 1.00 93.94 98 MET A CA 1
ATOM 729 C C . MET A 1 98 ? 10.404 -2.049 -5.690 1.00 93.94 98 MET A C 1
ATOM 731 O O . MET A 1 98 ? 9.984 -2.256 -4.551 1.00 93.94 98 MET A O 1
ATOM 735 N N . ALA A 1 99 ? 10.371 -0.840 -6.255 1.00 95.62 99 ALA A N 1
ATOM 736 C CA . ALA A 1 99 ? 9.838 0.344 -5.586 1.00 95.62 99 ALA A CA 1
ATOM 737 C C . ALA A 1 99 ? 8.349 0.179 -5.241 1.00 95.62 99 ALA A C 1
ATOM 739 O O . ALA A 1 99 ? 7.935 0.461 -4.117 1.00 95.62 99 ALA A O 1
ATOM 740 N N . GLY A 1 100 ? 7.547 -0.358 -6.166 1.00 95.81 100 GLY A N 1
ATOM 741 C CA . GLY A 1 100 ? 6.135 -0.650 -5.930 1.00 95.81 100 GLY A CA 1
ATOM 742 C C . GLY A 1 100 ? 5.918 -1.682 -4.818 1.00 95.81 100 GLY A C 1
ATOM 743 O O . GLY A 1 100 ? 5.004 -1.530 -4.007 1.00 95.81 100 GLY A O 1
ATOM 744 N N . ARG A 1 101 ? 6.765 -2.717 -4.736 1.00 96.19 101 ARG A N 1
ATOM 745 C CA . ARG A 1 101 ? 6.744 -3.696 -3.635 1.00 96.19 101 ARG A CA 1
ATOM 746 C C . ARG A 1 101 ? 7.117 -3.062 -2.298 1.00 96.19 101 ARG A C 1
ATOM 748 O O . ARG A 1 101 ? 6.392 -3.261 -1.328 1.00 96.19 101 ARG A O 1
ATOM 755 N N . ALA A 1 102 ? 8.194 -2.280 -2.260 1.00 96.81 102 ALA A N 1
ATOM 756 C CA . ALA A 1 102 ? 8.634 -1.586 -1.053 1.00 96.81 102 ALA A CA 1
ATOM 757 C C . ALA A 1 102 ? 7.558 -0.620 -0.533 1.00 96.81 102 ALA A C 1
ATOM 759 O O . ALA A 1 102 ? 7.260 -0.612 0.658 1.00 96.81 102 ALA A O 1
ATOM 760 N N . HIS A 1 103 ? 6.911 0.128 -1.431 1.00 96.38 103 HIS A N 1
ATOM 761 C CA . HIS A 1 103 ? 5.815 1.021 -1.070 1.00 96.38 103 HIS A CA 1
ATOM 762 C C . HIS A 1 103 ? 4.616 0.263 -0.484 1.00 96.38 103 HIS A C 1
ATOM 764 O O . HIS A 1 103 ? 4.147 0.615 0.594 1.00 96.38 103 HIS A O 1
ATOM 770 N N . ARG A 1 104 ? 4.154 -0.817 -1.136 1.00 95.94 104 ARG A N 1
ATOM 771 C CA . ARG A 1 104 ? 3.054 -1.648 -0.606 1.00 95.94 104 ARG A CA 1
ATOM 772 C C . ARG A 1 104 ? 3.380 -2.240 0.764 1.00 95.94 104 ARG A C 1
ATOM 774 O O . ARG A 1 104 ? 2.503 -2.297 1.620 1.00 95.94 104 ARG A O 1
ATOM 781 N N . GLN A 1 105 ? 4.627 -2.660 0.977 1.00 97.12 105 GLN A N 1
ATOM 782 C CA . GLN A 1 105 ? 5.062 -3.166 2.276 1.00 97.12 105 GLN A CA 1
ATOM 783 C C . GLN A 1 105 ? 5.016 -2.070 3.347 1.00 97.12 105 GLN A C 1
ATOM 785 O O . GLN A 1 105 ? 4.451 -2.298 4.409 1.00 97.12 105 GLN A O 1
ATOM 790 N N . ALA A 1 106 ? 5.522 -0.870 3.048 1.00 97.94 106 ALA A N 1
ATOM 791 C CA . ALA A 1 106 ? 5.487 0.256 3.982 1.00 97.94 106 ALA A CA 1
ATOM 792 C C . ALA A 1 106 ? 4.050 0.648 4.372 1.00 97.94 106 ALA A C 1
ATOM 794 O O . ALA A 1 106 ? 3.753 0.813 5.554 1.00 97.94 106 ALA A O 1
ATOM 795 N N . VAL A 1 107 ? 3.142 0.719 3.391 1.00 97.81 107 VAL A N 1
ATOM 796 C CA . VAL A 1 107 ? 1.704 0.963 3.612 1.00 97.81 107 VAL A CA 1
ATOM 797 C C . VAL A 1 107 ? 1.106 -0.105 4.536 1.00 97.81 107 VAL A C 1
ATOM 799 O O . VAL A 1 107 ? 0.370 0.211 5.472 1.00 97.81 107 VAL A O 1
ATOM 802 N N . ARG A 1 108 ? 1.460 -1.378 4.323 1.00 97.19 108 ARG A N 1
ATOM 803 C CA . ARG A 1 108 ? 0.986 -2.498 5.144 1.00 97.19 108 ARG A CA 1
ATOM 804 C C . ARG A 1 108 ? 1.549 -2.479 6.569 1.00 97.19 108 ARG A C 1
ATOM 806 O O . ARG A 1 108 ? 0.818 -2.787 7.510 1.00 97.19 108 ARG A O 1
ATOM 813 N N . ASP A 1 109 ? 2.807 -2.095 6.749 1.00 97.94 109 ASP A N 1
ATOM 814 C CA . ASP A 1 109 ? 3.435 -1.975 8.070 1.00 97.94 109 ASP A CA 1
ATOM 815 C C . ASP A 1 109 ? 2.787 -0.851 8.903 1.00 97.94 109 ASP A C 1
ATOM 817 O O . ASP A 1 109 ? 2.532 -1.009 10.107 1.00 97.94 109 ASP A O 1
ATOM 821 N N . GLU A 1 110 ? 2.443 0.266 8.258 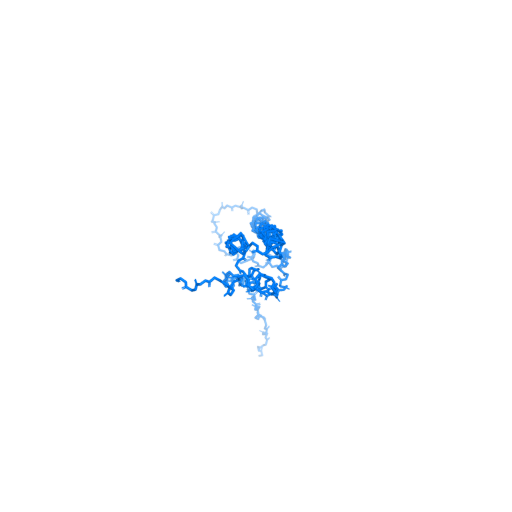1.00 98.12 110 GLU A N 1
ATOM 822 C CA . GLU A 1 110 ? 1.682 1.352 8.879 1.00 98.12 110 GLU A CA 1
ATOM 823 C C . GLU A 1 110 ? 0.253 0.903 9.234 1.00 98.12 110 GLU A C 1
ATOM 825 O O . GLU A 1 110 ? -0.183 1.070 10.380 1.00 98.12 110 GLU A O 1
ATOM 830 N N . ALA A 1 111 ? -0.450 0.243 8.305 1.00 97.62 111 ALA A N 1
ATOM 831 C CA . ALA A 1 111 ? -1.786 -0.311 8.535 1.00 97.62 111 ALA A CA 1
ATOM 832 C C . ALA A 1 111 ? -1.809 -1.294 9.719 1.00 97.62 111 ALA A C 1
ATOM 834 O O . ALA A 1 111 ? -2.723 -1.270 10.552 1.00 97.62 111 ALA A O 1
ATOM 835 N N . TRP A 1 112 ? -0.774 -2.128 9.845 1.00 97.88 112 TRP A N 1
ATOM 836 C CA . TRP A 1 112 ? -0.622 -3.056 10.962 1.00 97.88 112 TRP A CA 1
ATOM 837 C C . TRP A 1 112 ? -0.417 -2.339 12.295 1.00 97.88 112 TRP A C 1
ATOM 839 O O . TRP A 1 112 ? -1.019 -2.715 13.303 1.00 97.88 112 TRP A O 1
ATOM 849 N N . THR A 1 113 ? 0.388 -1.278 12.309 1.00 98.25 113 THR A N 1
ATOM 850 C CA . THR A 1 113 ? 0.624 -0.466 13.510 1.00 98.25 113 THR A CA 1
ATOM 851 C C . THR A 1 113 ? -0.669 0.183 14.003 1.00 98.25 113 THR A C 1
ATOM 853 O O . THR A 1 113 ? -1.002 0.072 15.185 1.00 98.25 113 THR A O 1
ATOM 856 N N . LEU A 1 114 ? -1.445 0.781 13.096 1.00 98.12 114 LEU A N 1
ATOM 857 C CA . LEU A 1 114 ? -2.757 1.348 13.412 1.00 98.12 114 LEU A CA 1
ATOM 858 C C . LEU A 1 114 ? -3.744 0.277 13.893 1.00 98.12 114 LEU A C 1
ATOM 860 O O . LEU A 1 114 ? -4.459 0.490 14.867 1.00 98.12 114 LEU A O 1
ATOM 864 N N . THR A 1 115 ? -3.741 -0.908 13.280 1.00 97.88 115 THR A N 1
ATOM 865 C CA . THR A 1 115 ? -4.613 -2.019 13.697 1.00 97.88 115 THR A CA 1
ATOM 866 C C . THR A 1 115 ? -4.308 -2.476 15.124 1.00 97.88 115 THR A C 1
ATOM 868 O O . THR A 1 115 ? -5.229 -2.712 15.906 1.00 97.88 115 THR A O 1
ATOM 871 N N . LYS A 1 116 ? -3.029 -2.534 15.521 1.00 97.69 116 LYS A N 1
ATOM 872 C CA . LYS A 1 116 ? -2.654 -2.830 16.915 1.00 97.69 116 LYS A CA 1
ATOM 873 C C . LYS A 1 116 ? -3.194 -1.781 17.885 1.00 97.69 116 LYS A C 1
ATOM 875 O O . LYS A 1 116 ? -3.700 -2.150 18.942 1.00 97.69 116 LYS A O 1
ATOM 880 N N . GLN A 1 117 ? -3.111 -0.498 17.530 1.00 98.25 117 GLN A N 1
ATOM 881 C CA . GLN A 1 117 ? -3.661 0.587 18.347 1.00 98.25 117 GLN A CA 1
ATOM 882 C C . GLN A 1 117 ? -5.184 0.473 18.466 1.00 98.25 117 GLN A C 1
ATOM 884 O O . GLN A 1 117 ? -5.704 0.511 19.580 1.00 98.25 117 GLN A O 1
ATOM 889 N N . ALA A 1 118 ? -5.878 0.243 17.346 1.00 97.75 118 ALA A N 1
ATOM 890 C CA . ALA A 1 118 ? -7.322 0.020 17.310 1.00 97.75 118 ALA A CA 1
ATOM 891 C C . ALA A 1 118 ? -7.733 -1.138 18.232 1.00 97.75 118 ALA A C 1
ATOM 893 O O . ALA A 1 118 ? -8.666 -1.013 19.020 1.00 97.75 118 ALA A O 1
ATOM 894 N N . ALA A 1 119 ? -6.999 -2.251 18.187 1.00 97.81 119 ALA A N 1
ATOM 895 C CA . ALA A 1 119 ? -7.277 -3.405 19.030 1.00 97.81 119 ALA A CA 1
ATOM 896 C C . ALA A 1 119 ? -7.049 -3.116 20.526 1.00 97.81 119 ALA A C 1
ATOM 898 O O . ALA A 1 119 ? -7.785 -3.626 21.367 1.00 97.81 119 ALA A O 1
ATOM 899 N N . VAL A 1 120 ? -6.054 -2.293 20.883 1.00 98.38 120 VAL A N 1
ATOM 900 C CA . VAL A 1 120 ? -5.836 -1.863 22.278 1.00 98.38 120 VAL A CA 1
ATOM 901 C C . VAL A 1 120 ? -7.016 -1.033 22.782 1.00 98.38 120 VAL A C 1
ATOM 903 O O . VAL A 1 120 ? -7.566 -1.356 23.833 1.00 98.38 120 VAL A O 1
ATOM 906 N N . VAL A 1 121 ? -7.449 -0.016 22.029 1.00 98.19 121 VAL A N 1
ATOM 907 C CA . VAL A 1 121 ? -8.576 0.840 22.445 1.00 98.19 121 VAL A CA 1
ATOM 908 C C . VAL A 1 121 ? -9.904 0.077 22.458 1.00 98.19 121 VAL A C 1
ATOM 910 O O . VAL A 1 121 ? -10.687 0.231 23.392 1.00 98.19 121 VAL A O 1
ATOM 913 N N . ALA A 1 122 ? -10.117 -0.846 21.515 1.00 97.81 122 ALA A N 1
ATOM 914 C CA . ALA A 1 122 ? -11.298 -1.707 21.494 1.00 97.81 122 ALA A CA 1
ATOM 915 C C . ALA A 1 122 ? -11.368 -2.627 22.719 1.00 97.81 122 ALA A C 1
ATOM 917 O O . ALA A 1 122 ? -12.429 -2.789 23.318 1.00 97.81 122 ALA A O 1
ATOM 918 N N . ARG A 1 123 ? -10.235 -3.202 23.145 1.00 97.62 123 ARG A N 1
ATOM 919 C CA . ARG A 1 123 ? -10.168 -4.014 24.374 1.00 97.62 123 ARG A CA 1
ATOM 920 C C . ARG A 1 123 ? -10.369 -3.183 25.639 1.00 97.62 123 ARG A C 1
ATOM 922 O O . ARG A 1 123 ? -10.845 -3.724 26.631 1.00 97.62 123 ARG A O 1
ATOM 929 N N . ALA A 1 124 ? -10.051 -1.891 25.595 1.00 98.12 124 ALA A N 1
ATOM 930 C CA . ALA A 1 124 ? -10.384 -0.938 26.651 1.00 98.12 124 ALA A CA 1
ATOM 931 C C . ALA A 1 124 ? -11.863 -0.491 26.627 1.00 98.12 124 ALA A C 1
ATOM 933 O O . ALA A 1 124 ? -12.289 0.234 27.521 1.00 98.12 124 ALA A O 1
ATOM 934 N N . GLY A 1 125 ? -12.649 -0.925 25.634 1.00 96.69 125 GLY A N 1
ATOM 935 C CA . GLY A 1 125 ? -14.065 -0.580 25.482 1.00 96.69 125 GLY A CA 1
ATOM 936 C C . GLY A 1 125 ? -14.331 0.723 24.721 1.00 96.69 125 GLY A C 1
ATOM 937 O O . GLY A 1 125 ? -15.489 1.107 24.574 1.00 96.69 125 GLY A O 1
ATOM 938 N N . ASP A 1 126 ? -13.299 1.394 24.203 1.00 98.12 126 ASP A N 1
ATOM 939 C CA . ASP A 1 126 ? -13.447 2.619 23.410 1.00 98.12 126 ASP A CA 1
ATOM 940 C C . ASP A 1 126 ? -13.677 2.290 21.925 1.00 98.12 126 ASP A C 1
ATOM 942 O O . ASP A 1 126 ? -12.786 2.372 21.070 1.00 98.12 126 ASP A O 1
ATOM 946 N N . CYS A 1 127 ? -14.906 1.870 21.626 1.00 96.88 127 CYS A N 1
ATOM 947 C CA . CYS A 1 127 ? -15.319 1.526 20.270 1.00 96.88 127 CYS A CA 1
ATOM 948 C C . CYS A 1 127 ? -15.344 2.712 19.287 1.00 96.88 127 CYS A C 1
ATOM 950 O O . CYS A 1 127 ? -14.896 2.511 18.157 1.00 96.88 127 CYS A O 1
ATOM 952 N N . PRO A 1 128 ? -15.788 3.936 19.649 1.00 96.62 128 PRO A N 1
ATOM 953 C CA . PRO A 1 128 ? -15.725 5.083 18.740 1.00 96.62 128 PRO A CA 1
ATOM 954 C C . PRO A 1 128 ? -14.307 5.351 18.221 1.00 96.62 128 PRO A C 1
ATOM 956 O O . PRO A 1 128 ? -14.108 5.520 17.015 1.00 96.62 128 PRO A O 1
ATOM 959 N N . THR A 1 129 ? -13.305 5.313 19.105 1.00 97.56 129 THR A N 1
ATOM 960 C CA . THR A 1 129 ? -11.905 5.492 18.703 1.00 97.56 129 THR A CA 1
ATOM 961 C C . THR A 1 129 ? -11.408 4.315 17.863 1.00 97.56 129 THR A C 1
ATOM 963 O O . THR A 1 129 ? -10.742 4.527 16.846 1.00 97.56 129 THR A O 1
ATOM 966 N N . ALA A 1 130 ? -11.761 3.074 18.223 1.00 97.38 130 ALA A N 1
ATOM 967 C CA . ALA A 1 130 ? -11.395 1.889 17.444 1.00 97.38 130 ALA A CA 1
ATOM 968 C C . ALA A 1 130 ? -11.906 1.960 15.993 1.00 97.38 130 ALA A C 1
ATOM 970 O O . ALA A 1 130 ? -11.149 1.695 15.056 1.00 97.38 130 ALA A O 1
ATOM 971 N N . LEU A 1 131 ? -13.167 2.361 15.799 1.00 95.94 131 LEU A N 1
ATOM 972 C CA . LEU A 1 131 ? -13.806 2.480 14.483 1.00 95.94 131 LEU A CA 1
ATOM 973 C C . LEU A 1 131 ? -13.223 3.635 13.657 1.00 95.94 131 LEU A C 1
ATOM 975 O O . LEU A 1 131 ? -12.996 3.490 12.451 1.00 95.94 131 LEU A O 1
ATOM 979 N N . ALA A 1 132 ? -12.891 4.757 14.301 1.00 96.81 132 ALA A N 1
ATOM 980 C CA . ALA A 1 132 ? -12.192 5.861 13.647 1.00 96.81 132 ALA A CA 1
ATOM 981 C C . ALA A 1 132 ? -10.809 5.432 13.123 1.00 96.81 132 ALA A C 1
ATOM 983 O O . ALA A 1 132 ? -10.449 5.742 11.984 1.00 96.81 132 ALA A O 1
ATOM 984 N N . ILE A 1 133 ? -10.047 4.664 13.913 1.00 97.88 133 ILE A N 1
ATOM 985 C CA . ILE A 1 133 ? -8.768 4.098 13.461 1.00 97.88 133 ILE A CA 1
ATOM 986 C C . ILE A 1 133 ? -8.999 3.073 12.341 1.00 97.88 133 ILE A C 1
ATOM 988 O O . ILE A 1 133 ? -8.280 3.105 11.345 1.00 97.88 133 ILE A O 1
ATOM 992 N N . GLY A 1 134 ? -10.026 2.225 12.443 1.00 96.75 134 GLY A N 1
ATOM 993 C CA . GLY A 1 134 ? -10.402 1.278 11.386 1.00 96.75 134 GLY A CA 1
ATOM 994 C C . GLY A 1 134 ? -10.672 1.950 10.043 1.00 96.75 134 GLY A C 1
ATOM 995 O O . GLY A 1 134 ? -10.168 1.508 9.013 1.00 96.75 134 GLY A O 1
ATOM 996 N N . THR A 1 135 ? -11.350 3.099 10.053 1.00 97.06 135 THR A N 1
ATOM 997 C CA . THR A 1 135 ? -11.586 3.903 8.844 1.00 97.06 135 THR A CA 1
ATOM 998 C C . THR A 1 135 ? -10.274 4.387 8.217 1.00 97.06 135 THR A C 1
ATOM 1000 O O . THR A 1 135 ? -10.125 4.355 6.995 1.00 97.06 135 THR A O 1
ATOM 1003 N N . ARG A 1 136 ? -9.282 4.768 9.037 1.00 98.06 136 ARG A N 1
ATOM 1004 C CA . ARG A 1 136 ? -7.937 5.137 8.557 1.00 98.06 136 ARG A CA 1
ATOM 1005 C C . ARG A 1 136 ? -7.189 3.939 7.975 1.00 98.06 136 ARG A C 1
ATOM 1007 O O . ARG A 1 136 ? -6.604 4.069 6.907 1.00 98.06 136 ARG A O 1
ATOM 1014 N N . VAL A 1 137 ? -7.250 2.775 8.626 1.00 97.81 137 VAL A N 1
ATOM 1015 C CA . VAL A 1 137 ? -6.657 1.528 8.107 1.00 97.81 137 VAL A CA 1
ATOM 1016 C C . VAL A 1 137 ? -7.285 1.151 6.764 1.00 97.81 137 VAL A C 1
ATOM 1018 O O . VAL A 1 137 ? -6.561 0.830 5.829 1.00 97.81 137 VAL A O 1
ATOM 1021 N N . ARG A 1 138 ? -8.613 1.261 6.630 1.00 97.06 138 ARG A N 1
ATOM 1022 C CA . ARG A 1 138 ? -9.334 0.990 5.377 1.00 97.06 138 ARG A CA 1
ATOM 1023 C C . ARG A 1 138 ? -8.931 1.932 4.245 1.00 97.06 138 ARG A C 1
ATOM 1025 O O . ARG A 1 138 ? -8.837 1.491 3.104 1.00 97.06 138 ARG A O 1
ATOM 1032 N N . ALA A 1 139 ? -8.730 3.213 4.552 1.00 97.62 139 ALA A N 1
ATOM 1033 C CA . ALA A 1 139 ? -8.264 4.196 3.577 1.00 97.62 139 ALA A CA 1
ATOM 1034 C C . ALA A 1 139 ? -6.815 3.934 3.130 1.00 97.62 139 ALA A C 1
ATOM 1036 O O . ALA A 1 139 ? -6.452 4.291 2.013 1.00 97.62 139 ALA A O 1
ATOM 1037 N N . LEU A 1 140 ? -6.007 3.316 3.996 1.00 97.69 140 LEU A N 1
ATOM 1038 C CA . LEU A 1 140 ? -4.599 3.023 3.755 1.00 97.69 140 LEU A CA 1
ATOM 1039 C C . LEU A 1 140 ? -4.394 1.718 2.962 1.00 97.69 140 LEU A C 1
ATOM 1041 O O . LEU A 1 140 ? -3.694 1.717 1.955 1.00 97.69 140 LEU A O 1
ATOM 1045 N N . ASP A 1 141 ? -5.023 0.619 3.389 1.00 97.75 141 ASP A N 1
ATOM 1046 C CA . ASP A 1 141 ? -5.002 -0.684 2.706 1.00 97.75 141 ASP A CA 1
ATOM 1047 C C . ASP A 1 141 ? -6.350 -1.401 2.923 1.00 97.75 141 ASP A C 1
ATOM 1049 O O . ASP A 1 141 ? -6.624 -1.981 3.981 1.00 97.75 141 ASP A O 1
ATOM 1053 N N . LEU A 1 142 ? -7.216 -1.341 1.903 1.00 96.88 142 LEU A N 1
ATOM 1054 C CA . LEU A 1 142 ? -8.565 -1.917 1.928 1.00 96.88 142 LEU A CA 1
ATOM 1055 C C . LEU A 1 142 ? -8.543 -3.442 2.111 1.00 96.88 142 LEU A C 1
ATOM 1057 O O . LEU A 1 142 ? -9.340 -3.978 2.886 1.00 96.88 142 LEU A O 1
ATOM 1061 N N . ASP A 1 143 ? -7.636 -4.132 1.420 1.00 96.06 143 ASP A N 1
ATOM 1062 C CA . ASP A 1 143 ? -7.541 -5.593 1.450 1.00 96.06 143 ASP A CA 1
ATOM 1063 C C . ASP A 1 143 ? -7.013 -6.071 2.808 1.00 96.06 143 ASP A C 1
ATOM 1065 O O . ASP A 1 143 ? -7.481 -7.067 3.374 1.00 96.06 143 ASP A O 1
ATOM 1069 N N . PHE A 1 144 ? -6.060 -5.334 3.381 1.00 96.38 144 PHE A N 1
ATOM 1070 C CA . PHE A 1 144 ? -5.576 -5.578 4.736 1.00 96.38 144 PHE A CA 1
ATOM 1071 C C . PHE A 1 144 ? -6.666 -5.348 5.782 1.00 96.38 144 PHE A C 1
ATOM 1073 O O . PHE A 1 144 ? -6.864 -6.194 6.654 1.00 96.38 144 PHE A O 1
ATOM 1080 N N . HIS A 1 145 ? -7.418 -4.249 5.675 1.00 96.19 145 HIS A N 1
ATOM 1081 C CA . HIS A 1 145 ? -8.557 -3.997 6.554 1.00 96.19 145 HIS A CA 1
ATOM 1082 C C . HIS A 1 145 ? -9.570 -5.151 6.492 1.00 96.19 145 HIS A C 1
ATOM 1084 O O . HIS A 1 145 ? -9.970 -5.683 7.525 1.00 96.19 145 HIS A O 1
ATOM 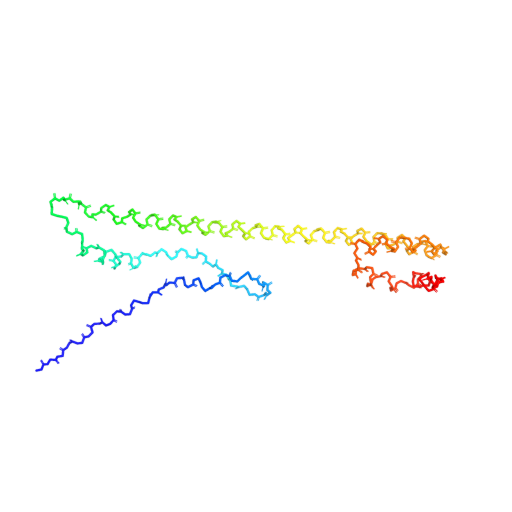1090 N N . ALA A 1 146 ? -9.954 -5.591 5.292 1.00 94.19 146 ALA A N 1
ATOM 1091 C CA . ALA A 1 146 ? -10.918 -6.677 5.126 1.00 94.19 146 ALA A CA 1
ATOM 1092 C C . ALA A 1 146 ? -10.439 -8.016 5.721 1.00 94.19 146 ALA A C 1
ATOM 1094 O O . ALA A 1 146 ? -11.247 -8.758 6.276 1.00 94.19 146 ALA A O 1
ATOM 1095 N N . SER A 1 147 ? -9.140 -8.321 5.630 1.00 94.75 147 SER A N 1
ATOM 1096 C CA . SER A 1 147 ? -8.582 -9.613 6.060 1.00 94.75 147 SER A CA 1
ATOM 1097 C C . SER A 1 147 ? -8.164 -9.673 7.528 1.00 94.75 147 SER A C 1
ATOM 1099 O O . SER A 1 147 ? -8.281 -10.728 8.142 1.00 94.75 147 SER A O 1
ATOM 1101 N N . VAL A 1 148 ? -7.669 -8.575 8.100 1.00 93.56 148 VAL A N 1
ATOM 1102 C CA . VAL A 1 148 ? -7.077 -8.573 9.447 1.00 93.56 148 VAL A CA 1
ATOM 1103 C C . VAL A 1 148 ? -7.980 -7.875 10.455 1.00 93.56 148 VAL A C 1
ATOM 1105 O O . VAL A 1 148 ? -8.184 -8.386 11.556 1.00 93.56 148 VAL A O 1
ATOM 1108 N N . PHE A 1 149 ? -8.556 -6.729 10.086 1.00 87.38 149 PHE A N 1
ATOM 1109 C CA . PHE A 1 149 ? -9.330 -5.905 11.017 1.00 87.38 149 PHE A CA 1
ATOM 1110 C C . PHE A 1 149 ? -10.606 -6.617 11.486 1.00 87.38 149 PHE A C 1
ATOM 1112 O O . PHE A 1 149 ? -10.963 -6.547 12.659 1.00 87.38 149 PHE A O 1
ATOM 1119 N N . MET A 1 150 ? -11.254 -7.365 10.588 1.00 82.19 150 MET A N 1
ATOM 1120 C CA . MET A 1 150 ? -12.496 -8.094 10.878 1.00 82.19 150 MET A CA 1
ATOM 1121 C C . MET A 1 150 ? -12.289 -9.406 11.649 1.00 82.19 150 MET A C 1
ATOM 1123 O O . MET A 1 150 ? -13.259 -9.977 12.143 1.00 82.19 150 MET A O 1
ATOM 1127 N N . VAL A 1 151 ? -11.050 -9.897 11.755 1.00 94.12 151 VAL A N 1
ATOM 1128 C CA . VAL A 1 151 ? -10.735 -11.164 12.441 1.00 94.12 151 VAL A CA 1
ATOM 1129 C C . VAL A 1 151 ? -10.503 -10.956 13.942 1.00 94.12 151 VAL A C 1
ATOM 1131 O O . VAL A 1 151 ? -10.711 -11.879 14.730 1.00 94.12 151 VAL A O 1
ATOM 1134 N N . ASP A 1 152 ? -10.106 -9.754 14.375 1.00 96.12 152 ASP A N 1
ATOM 1135 C CA . ASP A 1 152 ? -9.957 -9.462 15.803 1.00 96.12 152 ASP A CA 1
ATOM 1136 C C . ASP A 1 152 ? -11.333 -9.358 16.483 1.00 96.12 152 ASP A C 1
ATOM 1138 O O . ASP A 1 152 ? -12.168 -8.523 16.136 1.00 96.12 152 ASP A O 1
ATOM 1142 N N . ILE A 1 153 ? -11.560 -10.202 17.494 1.00 96.56 153 ILE A N 1
ATOM 1143 C CA . ILE A 1 153 ? -12.846 -10.309 18.198 1.00 96.56 153 ILE A CA 1
ATOM 1144 C C . ILE A 1 153 ? -13.244 -8.991 18.880 1.00 96.56 153 ILE A C 1
ATOM 1146 O O . ILE A 1 153 ? -14.432 -8.673 18.935 1.00 96.56 153 ILE A O 1
ATOM 1150 N N . ALA A 1 154 ? -12.294 -8.221 19.419 1.00 96.00 154 ALA A N 1
ATOM 1151 C CA . ALA A 1 154 ? -12.610 -6.956 20.082 1.00 96.00 154 ALA A CA 1
ATOM 1152 C C . ALA A 1 154 ? -13.067 -5.906 19.062 1.00 96.00 154 ALA A C 1
ATOM 1154 O O . ALA A 1 154 ? -14.064 -5.221 19.290 1.00 96.00 154 ALA A O 1
ATOM 1155 N N . LEU A 1 155 ? -12.392 -5.837 17.912 1.00 95.44 155 LEU A N 1
ATOM 1156 C CA . LEU A 1 155 ? -12.791 -4.962 16.809 1.00 95.44 155 LEU A CA 1
ATOM 1157 C C . LEU A 1 155 ? -14.137 -5.380 16.212 1.00 95.44 155 LEU A C 1
ATOM 1159 O O . LEU A 1 155 ? -15.001 -4.528 16.014 1.00 95.44 155 LEU A O 1
ATOM 1163 N N . ALA A 1 156 ? -14.359 -6.681 16.011 1.00 94.75 156 ALA A N 1
ATOM 1164 C CA . ALA A 1 156 ? -15.630 -7.209 15.521 1.00 94.75 156 ALA A CA 1
ATOM 1165 C C . ALA A 1 156 ? -16.801 -6.850 16.454 1.00 94.75 156 ALA A C 1
ATOM 1167 O O . ALA A 1 156 ? -17.854 -6.420 15.985 1.00 94.75 156 ALA A O 1
ATOM 1168 N N . ARG A 1 157 ? -16.607 -6.943 17.779 1.00 95.31 157 ARG A N 1
ATOM 1169 C CA . ARG A 1 157 ? -17.608 -6.503 18.768 1.00 95.31 157 ARG A CA 1
ATOM 1170 C C . ARG A 1 157 ? -17.928 -5.018 18.625 1.00 95.31 157 ARG A C 1
ATOM 1172 O O . ARG A 1 157 ? -19.104 -4.659 18.582 1.00 95.31 157 ARG A O 1
ATOM 1179 N N . CYS A 1 158 ? -16.904 -4.174 18.498 1.00 95.00 158 CYS A N 1
ATOM 1180 C CA . CYS A 1 158 ? -17.105 -2.745 18.282 1.00 95.00 158 CYS A CA 1
ATOM 1181 C C . CYS A 1 158 ? -17.861 -2.454 16.978 1.00 95.00 158 CYS A C 1
ATOM 1183 O O . CYS A 1 158 ? -18.800 -1.663 16.997 1.00 95.00 158 CYS A O 1
ATOM 1185 N N . ALA A 1 159 ? -17.542 -3.148 15.882 1.00 91.12 159 ALA A N 1
ATOM 1186 C CA . ALA A 1 159 ? -18.239 -2.993 14.604 1.00 91.12 159 ALA A CA 1
ATOM 1187 C C . ALA A 1 159 ? -19.728 -3.372 14.682 1.00 91.12 159 ALA A C 1
ATOM 1189 O O . ALA A 1 159 ? -20.565 -2.712 14.080 1.00 91.12 159 ALA A O 1
ATOM 1190 N N . THR A 1 160 ? -20.087 -4.399 15.459 1.00 91.12 160 THR A N 1
ATOM 1191 C CA . THR A 1 160 ? -21.501 -4.782 15.652 1.00 91.12 160 THR A CA 1
ATOM 1192 C C . THR A 1 160 ? -22.275 -3.868 16.601 1.00 91.12 160 THR A C 1
ATOM 1194 O O . THR A 1 160 ? -23.502 -3.889 16.602 1.00 91.12 160 THR A O 1
ATOM 1197 N N . SER A 1 161 ? -21.573 -3.092 17.433 1.00 84.69 161 SER A N 1
ATOM 1198 C CA . SER A 1 161 ? -22.191 -2.176 18.401 1.00 84.69 161 SER A CA 1
ATOM 1199 C C . SER A 1 161 ? -22.602 -0.835 17.793 1.00 84.69 161 SER A C 1
ATOM 1201 O O . SER A 1 161 ? -23.321 -0.067 18.431 1.00 84.69 161 SER A O 1
ATOM 1203 N N . GLU A 1 162 ? -22.151 -0.550 16.571 1.00 75.94 162 GLU A N 1
ATOM 1204 C CA . GLU A 1 162 ? -22.528 0.660 15.859 1.00 75.94 162 GLU A CA 1
ATOM 1205 C C . GLU A 1 162 ? -23.995 0.539 15.406 1.00 75.94 162 GLU A C 1
ATOM 1207 O O . GLU A 1 162 ? -24.334 -0.378 14.652 1.00 75.94 162 GLU A O 1
ATOM 1212 N N . PRO A 1 163 ? -24.905 1.414 15.878 1.00 62.97 163 PRO A N 1
ATOM 1213 C CA . PRO A 1 163 ? -26.284 1.389 15.419 1.00 62.97 163 PRO A CA 1
ATOM 1214 C C . PRO A 1 163 ? -26.293 1.709 13.925 1.00 62.97 163 PRO A C 1
ATOM 1216 O O . PRO A 1 163 ? -25.741 2.733 13.523 1.00 62.97 163 PRO A O 1
ATOM 1219 N N . ALA A 1 164 ? -26.905 0.832 13.122 1.00 57.00 164 ALA A N 1
ATOM 1220 C CA . ALA A 1 164 ? -27.048 1.014 11.681 1.00 57.00 164 ALA A CA 1
ATOM 1221 C C . ALA A 1 164 ? -27.612 2.417 11.396 1.00 57.00 164 ALA A C 1
ATOM 1223 O O . ALA A 1 164 ? -28.771 2.695 11.712 1.00 57.00 164 ALA A O 1
ATOM 1224 N N . ARG A 1 165 ? -26.757 3.308 10.890 1.00 50.72 165 ARG A N 1
ATOM 1225 C CA . ARG A 1 165 ? -27.118 4.661 10.460 1.00 50.72 165 ARG A CA 1
ATOM 1226 C C . ARG A 1 165 ? -27.466 4.673 8.986 1.00 50.72 165 ARG A C 1
ATOM 1228 O O . ARG A 1 165 ? -26.742 4.005 8.214 1.00 50.72 165 ARG A O 1
#

pLDDT: mean 71.41, std 24.07, range [36.06, 98.38]

Sequence (165 aa):
MRVLASALIAVMLGGCSVLGVRPPQLRDSRTELDCDIVLPIADTLAGVALLGREAVLPGGQLDSSAAIPLASAIYGFAMYRRCRRLEHLREDWANAEMAGRAHRQAVRDEAWTLTKQAAVVARAGDCPTALAIGTRVRALDLDFHASVFMVDIALARCATSEPAR

Foldseek 3Di:
DDDDDDDDPPPPPPPPPPVDPDPDPDDDDPPPPPPPPPLVPPCLVVVVVVVVPPPPDPDDDDPPPPPSVVVSVVVSVVSVVVVVVVVVVVVVVVVVVVVVVVQVVVLLVVLVVLLVVLLVCLVVVNLVVSVVSLVVSCVSPVVCSVPPQCPRPSSVVSVVPDDDD

Radius of gyration: 33.82 Å; chains: 1; bounding box: 66×43×98 Å